Protein AF-A0A2N0X5R2-F1 (afdb_monomer_lite)

Radius of gyration: 17.81 Å; chains: 1; bounding box: 40×17×62 Å

Secondary structure (DSSP, 8-state):
-HHHHHHHHHHHHHHHHHHHHHH-SHHHHHHHHHHHHHHHHHHHGGGS-HHHHHHHHHHHHHHHHHHHHHHH-TT---HHHHHHHHHHHHHHHHHHHHHHHHHHHHHHHTT--

pLDDT: mean 75.24, std 5.99, range [56.38, 87.0]

Structure (mmCIF, N/CA/C/O backbone):
data_AF-A0A2N0X5R2-F1
#
_entry.id   AF-A0A2N0X5R2-F1
#
loop_
_atom_site.group_PDB
_atom_site.id
_atom_site.type_symbol
_atom_site.label_atom_id
_atom_site.label_alt_id
_atom_site.label_comp_id
_atom_site.label_asym_id
_atom_site.label_entity_id
_atom_site.label_seq_id
_atom_site.pdbx_PDB_ins_code
_atom_site.Cartn_x
_atom_site.Cartn_y
_atom_site.Cartn_z
_atom_site.occupancy
_atom_site.B_iso_or_equiv
_atom_site.auth_seq_id
_atom_site.auth_comp_id
_atom_site.auth_asym_id
_atom_site.auth_atom_id
_atom_site.pdbx_PDB_model_num
ATOM 1 N N . MET A 1 1 ? -14.389 11.890 6.027 1.00 56.38 1 MET A N 1
ATOM 2 C CA . MET A 1 1 ? -14.209 10.815 5.022 1.00 56.38 1 MET A CA 1
ATOM 3 C C . MET A 1 1 ? -13.764 11.331 3.655 1.00 56.38 1 MET A C 1
ATOM 5 O O . MET A 1 1 ? -12.884 10.709 3.082 1.00 56.38 1 MET A O 1
ATOM 9 N N . ALA A 1 2 ? -14.272 12.472 3.166 1.00 60.72 2 ALA A N 1
ATOM 10 C CA . ALA A 1 2 ? -13.873 13.034 1.865 1.00 60.72 2 ALA A CA 1
ATOM 11 C C . ALA A 1 2 ? -12.350 13.217 1.697 1.00 60.72 2 ALA A C 1
ATOM 13 O O . ALA A 1 2 ? -11.800 12.785 0.697 1.00 60.72 2 ALA A O 1
ATOM 14 N N . VAL A 1 3 ? -11.658 13.741 2.718 1.00 61.78 3 VAL A N 1
ATOM 15 C CA . VAL A 1 3 ? -10.208 14.028 2.675 1.00 61.78 3 VAL A CA 1
ATOM 16 C C . VAL A 1 3 ? -9.349 12.797 2.359 1.00 61.78 3 VAL A C 1
ATOM 18 O O . VAL A 1 3 ? -8.378 12.910 1.620 1.00 61.78 3 VAL A O 1
ATOM 21 N N . GLY A 1 4 ? -9.710 11.618 2.882 1.00 63.25 4 GLY A N 1
ATOM 22 C CA . GLY A 1 4 ? -8.963 10.381 2.633 1.00 63.25 4 GLY A CA 1
ATOM 23 C C . GLY A 1 4 ? -9.072 9.925 1.180 1.00 63.25 4 GLY A C 1
ATOM 24 O O . GLY A 1 4 ? -8.067 9.555 0.586 1.00 63.25 4 GLY A O 1
ATOM 25 N N . LEU A 1 5 ? -10.274 10.041 0.609 1.00 67.31 5 LEU A N 1
ATOM 26 C CA . LEU A 1 5 ? -10.545 9.785 -0.805 1.00 67.31 5 LEU A CA 1
ATOM 27 C C . LEU A 1 5 ? -9.786 10.774 -1.695 1.00 67.31 5 LEU A C 1
ATOM 29 O O . LEU A 1 5 ? -9.106 10.352 -2.626 1.00 67.31 5 LEU A O 1
ATOM 33 N N . THR A 1 6 ? -9.824 12.071 -1.371 1.00 71.81 6 THR A N 1
ATOM 34 C CA . THR A 1 6 ? -9.102 13.102 -2.130 1.00 71.81 6 THR A CA 1
ATOM 35 C C . THR A 1 6 ? -7.593 12.850 -2.129 1.00 71.81 6 THR A C 1
ATOM 37 O O . THR A 1 6 ? -6.971 12.898 -3.186 1.00 71.81 6 THR A O 1
ATOM 40 N N . LEU A 1 7 ? -7.007 12.510 -0.976 1.00 68.38 7 LEU A N 1
ATOM 41 C CA . LEU A 1 7 ? -5.582 12.175 -0.857 1.00 68.38 7 LEU A CA 1
ATOM 42 C C . LEU A 1 7 ? -5.206 10.942 -1.684 1.00 68.38 7 LEU A C 1
ATOM 44 O O . LEU A 1 7 ? -4.226 10.986 -2.425 1.00 68.38 7 LEU A O 1
ATOM 48 N N . THR A 1 8 ? -5.996 9.866 -1.620 1.00 69.94 8 THR A N 1
ATOM 49 C CA . THR A 1 8 ? -5.741 8.670 -2.440 1.00 69.94 8 THR A CA 1
ATOM 50 C C . THR A 1 8 ? -5.882 8.939 -3.934 1.00 69.94 8 THR A C 1
ATOM 52 O O . THR A 1 8 ? -5.104 8.400 -4.717 1.00 69.94 8 THR A O 1
ATOM 55 N N . THR A 1 9 ? -6.809 9.813 -4.336 1.00 71.50 9 THR A N 1
ATOM 56 C CA . THR A 1 9 ? -6.983 10.223 -5.736 1.00 71.50 9 THR A CA 1
ATOM 57 C C . THR A 1 9 ? -5.803 11.056 -6.231 1.00 71.50 9 THR A C 1
ATOM 59 O O . THR A 1 9 ? -5.340 10.844 -7.348 1.00 71.50 9 THR A O 1
ATOM 62 N N . VAL A 1 10 ? -5.268 11.962 -5.406 1.00 75.31 10 VAL A N 1
ATOM 63 C CA . VAL A 1 10 ? -4.061 12.734 -5.747 1.00 75.31 10 VAL A CA 1
ATOM 64 C C . VAL A 1 10 ? -2.859 11.802 -5.916 1.00 75.31 10 VAL A C 1
ATOM 66 O O . VAL A 1 10 ? -2.159 11.894 -6.920 1.00 75.31 10 VAL A O 1
ATOM 69 N N . VAL A 1 11 ? -2.658 10.854 -4.994 1.00 70.50 11 VAL A N 1
ATOM 70 C CA . VAL A 1 11 ? -1.575 9.856 -5.094 1.00 70.50 11 VAL A CA 1
ATOM 71 C C . VAL A 1 11 ? -1.729 8.986 -6.346 1.00 70.50 11 VAL A C 1
ATOM 73 O O . VAL A 1 11 ? -0.745 8.752 -7.047 1.00 70.50 11 VAL A O 1
ATOM 76 N N . PHE A 1 12 ? -2.954 8.557 -6.665 1.00 76.88 12 PHE A N 1
ATOM 77 C CA . PHE A 1 12 ? -3.271 7.826 -7.895 1.00 76.88 12 PHE A CA 1
ATOM 78 C C . PHE A 1 12 ? -2.917 8.630 -9.153 1.00 76.88 12 PHE A C 1
ATOM 80 O O . PHE A 1 12 ? -2.201 8.126 -10.019 1.00 76.88 12 PHE A O 1
ATOM 87 N N . LEU A 1 13 ? -3.380 9.881 -9.244 1.00 75.25 13 LEU A N 1
ATOM 88 C CA . LEU A 1 13 ? -3.143 10.752 -10.397 1.00 75.25 13 LEU A CA 1
ATOM 89 C C . LEU A 1 13 ? -1.652 11.048 -10.579 1.00 75.25 13 LEU A C 1
ATOM 91 O O . LEU A 1 13 ? -1.139 10.926 -11.688 1.00 75.25 13 LEU A O 1
ATOM 95 N N . SER A 1 14 ? -0.936 11.376 -9.499 1.00 74.31 14 SER A N 1
ATOM 96 C CA . SER A 1 14 ? 0.506 11.636 -9.552 1.00 74.31 14 SER A CA 1
ATOM 97 C C . SER A 1 14 ? 1.313 10.388 -9.927 1.00 74.31 14 SER A C 1
ATOM 99 O O . SER A 1 14 ? 2.226 10.482 -10.748 1.00 74.31 14 SER A O 1
ATOM 101 N N . GLY A 1 15 ? 0.972 9.221 -9.369 1.00 69.50 15 GLY A N 1
ATOM 102 C CA . GLY A 1 15 ? 1.632 7.952 -9.692 1.00 69.50 15 GLY A CA 1
ATOM 103 C C . GLY A 1 15 ? 1.380 7.512 -11.135 1.00 69.50 15 GLY A C 1
ATOM 104 O O . GLY A 1 15 ? 2.318 7.146 -11.841 1.00 69.50 15 GLY A O 1
ATOM 105 N N . SER A 1 16 ? 0.135 7.635 -11.599 1.00 69.38 16 SER A N 1
ATOM 106 C CA . SER A 1 16 ? -0.254 7.335 -12.980 1.00 69.38 16 SER A CA 1
ATOM 107 C C . SER A 1 16 ? 0.431 8.265 -13.978 1.00 69.38 16 SER A C 1
ATOM 109 O O . SER A 1 16 ? 0.944 7.808 -14.996 1.00 69.38 16 SER A O 1
ATOM 111 N N . TYR A 1 17 ? 0.498 9.562 -13.665 1.00 72.31 17 TYR A N 1
ATOM 112 C CA . TYR A 1 17 ? 1.169 10.549 -14.506 1.00 72.31 17 TYR A CA 1
ATOM 113 C C . TYR A 1 17 ? 2.660 10.239 -14.670 1.00 72.31 17 TYR A C 1
ATOM 115 O O . TYR A 1 17 ? 3.146 10.211 -15.801 1.00 72.31 17 TYR A O 1
ATOM 123 N N . ARG A 1 18 ? 3.381 9.944 -13.575 1.00 68.00 18 ARG A N 1
ATOM 124 C CA . ARG A 1 18 ? 4.805 9.560 -13.650 1.00 68.00 18 ARG A CA 1
ATOM 125 C C . ARG A 1 18 ? 5.014 8.250 -14.403 1.00 68.00 18 ARG A C 1
ATOM 127 O O . ARG A 1 18 ? 5.902 8.184 -15.244 1.00 68.00 18 ARG A O 1
ATOM 134 N N . ALA A 1 19 ? 4.179 7.239 -14.159 1.00 69.56 19 ALA A N 1
ATOM 135 C CA . ALA A 1 19 ? 4.278 5.960 -14.860 1.00 69.56 19 ALA A CA 1
ATOM 136 C C . ALA A 1 19 ? 4.113 6.125 -16.381 1.00 69.56 19 ALA A C 1
ATOM 138 O O . ALA A 1 19 ? 4.881 5.557 -17.155 1.00 69.56 19 ALA A O 1
ATOM 139 N N . LEU A 1 20 ? 3.137 6.934 -16.808 1.00 70.75 20 LEU A N 1
ATOM 140 C CA . LEU A 1 20 ? 2.858 7.181 -18.224 1.00 70.75 20 LEU A CA 1
ATOM 141 C C . LEU A 1 20 ? 3.917 8.063 -18.903 1.00 70.75 20 LEU A C 1
ATOM 143 O O . LEU A 1 20 ? 4.211 7.840 -20.074 1.00 70.75 20 LEU A O 1
ATOM 147 N N . THR A 1 21 ? 4.496 9.037 -18.192 1.00 72.12 21 THR A N 1
ATOM 148 C CA . THR A 1 21 ? 5.486 9.973 -18.762 1.00 72.12 21 THR A CA 1
ATOM 149 C C . THR A 1 21 ? 6.909 9.421 -18.794 1.00 72.12 21 THR A C 1
ATOM 151 O O . THR A 1 21 ? 7.640 9.727 -19.731 1.00 72.12 21 THR A O 1
ATOM 154 N N . GLU A 1 22 ? 7.316 8.606 -17.816 1.00 70.25 22 GLU A N 1
ATOM 155 C CA . GLU A 1 22 ? 8.704 8.122 -17.720 1.00 70.25 22 GLU A CA 1
ATOM 156 C C . GLU A 1 22 ? 8.961 6.813 -18.483 1.00 70.25 22 GLU A C 1
ATOM 158 O O . GLU A 1 22 ? 10.104 6.552 -18.851 1.00 70.25 22 GLU A O 1
ATOM 163 N N . GLN A 1 23 ? 7.941 5.978 -18.719 1.00 63.59 23 GLN A N 1
ATOM 164 C CA . GLN A 1 23 ? 8.171 4.598 -19.172 1.00 63.59 23 GLN A CA 1
ATOM 165 C C . GLN A 1 23 ? 7.346 4.097 -20.354 1.00 63.59 23 GLN A C 1
ATOM 167 O O . GLN A 1 23 ? 7.609 2.975 -20.771 1.00 63.59 23 GLN A O 1
ATOM 172 N N . GLY A 1 24 ? 6.388 4.875 -20.878 1.00 65.50 24 GLY A N 1
ATOM 173 C CA . GLY A 1 24 ? 5.555 4.559 -22.053 1.00 65.50 24 GLY A CA 1
ATOM 174 C C . GLY A 1 24 ? 5.581 3.095 -22.536 1.00 65.50 24 GLY A C 1
ATOM 175 O O . GLY A 1 24 ? 6.480 2.694 -23.265 1.00 65.50 24 GLY A O 1
ATOM 176 N N . GLY A 1 25 ? 4.594 2.281 -22.152 1.00 70.31 25 GLY A N 1
ATOM 177 C CA . GLY A 1 25 ? 4.567 0.856 -22.500 1.00 70.31 25 GLY A CA 1
ATOM 178 C C . GLY A 1 25 ? 3.673 0.021 -21.574 1.00 70.31 25 GLY A C 1
ATOM 179 O O . GLY A 1 25 ? 2.995 0.573 -20.705 1.00 70.31 25 GLY A O 1
ATOM 180 N N . PRO A 1 26 ? 3.660 -1.317 -21.715 1.00 70.44 26 PRO A N 1
ATOM 181 C CA . PRO A 1 26 ? 2.779 -2.200 -20.940 1.00 70.44 26 PRO A CA 1
ATOM 182 C C . PRO A 1 26 ? 3.061 -2.179 -19.425 1.00 70.44 26 PRO A C 1
ATOM 184 O O . PRO A 1 26 ? 2.137 -2.334 -18.628 1.00 70.44 26 PRO A O 1
ATOM 187 N N . ALA A 1 27 ? 4.307 -1.914 -19.011 1.00 67.25 27 ALA A N 1
ATOM 188 C CA . ALA A 1 27 ? 4.680 -1.771 -17.600 1.00 67.25 27 ALA A CA 1
ATOM 189 C C . ALA A 1 27 ? 4.052 -0.526 -16.943 1.00 67.25 27 ALA A C 1
ATOM 191 O O . ALA A 1 27 ? 3.600 -0.590 -15.800 1.00 67.25 27 ALA A O 1
ATOM 192 N N . ALA A 1 28 ? 3.939 0.582 -17.685 1.00 68.56 28 ALA A N 1
ATOM 193 C CA . ALA A 1 28 ? 3.265 1.791 -17.218 1.00 68.56 28 ALA A CA 1
ATOM 194 C C . ALA A 1 28 ? 1.765 1.548 -16.997 1.00 68.56 28 ALA A C 1
ATOM 196 O O . ALA A 1 28 ? 1.215 1.966 -15.981 1.00 68.56 28 ALA A O 1
ATOM 197 N N . VAL A 1 29 ? 1.114 0.810 -17.905 1.00 71.81 29 VAL A N 1
ATOM 198 C CA . VAL A 1 29 ? -0.307 0.436 -17.781 1.00 71.81 29 VAL A CA 1
ATOM 199 C C . VAL A 1 29 ? -0.538 -0.450 -16.555 1.00 71.81 29 VAL A C 1
ATOM 201 O O . VAL A 1 29 ? -1.488 -0.218 -15.807 1.00 71.81 29 VAL A O 1
ATOM 204 N N . ALA A 1 30 ? 0.351 -1.415 -16.300 1.00 71.94 30 ALA A N 1
ATOM 205 C CA . ALA A 1 30 ? 0.293 -2.248 -15.099 1.00 71.94 30 ALA A CA 1
ATOM 206 C C . ALA A 1 30 ? 0.452 -1.417 -13.813 1.00 71.94 30 ALA A C 1
ATOM 208 O O . ALA A 1 30 ? -0.268 -1.647 -12.840 1.00 71.94 30 ALA A O 1
ATOM 209 N N . LEU A 1 31 ? 1.336 -0.414 -13.815 1.00 71.44 31 LEU A N 1
ATOM 210 C CA . LEU A 1 31 ? 1.516 0.488 -12.677 1.00 71.44 31 LEU A CA 1
ATOM 211 C C . LEU A 1 31 ? 0.281 1.369 -12.440 1.00 71.44 31 LEU A C 1
ATOM 213 O O . LEU A 1 31 ? -0.162 1.501 -11.301 1.00 71.44 31 LEU A O 1
ATOM 217 N N . VAL A 1 32 ? -0.307 1.925 -13.504 1.00 76.19 32 VAL A N 1
ATOM 218 C CA . VAL A 1 32 ? -1.559 2.700 -13.442 1.00 76.19 32 VAL A CA 1
ATOM 219 C C . VAL A 1 32 ? -2.686 1.833 -12.875 1.00 76.19 32 VAL A C 1
ATOM 221 O O . VAL A 1 32 ? -3.353 2.240 -11.922 1.00 76.19 32 VAL A O 1
ATOM 224 N N . ALA A 1 33 ? -2.846 0.607 -13.378 1.00 76.06 33 ALA A N 1
ATOM 225 C CA . ALA A 1 33 ? -3.834 -0.342 -12.869 1.00 76.06 33 ALA A CA 1
ATOM 226 C C . ALA A 1 33 ? -3.600 -0.681 -11.386 1.00 76.06 33 ALA A C 1
ATOM 228 O O . ALA A 1 33 ? -4.547 -0.681 -10.600 1.00 76.06 33 ALA A O 1
ATOM 229 N N . ALA A 1 34 ? -2.345 -0.882 -10.971 1.00 73.31 34 ALA A N 1
ATOM 230 C CA . ALA A 1 34 ? -1.998 -1.111 -9.570 1.00 73.31 34 ALA A CA 1
ATOM 231 C C . ALA A 1 34 ? -2.298 0.115 -8.690 1.00 73.31 34 ALA A C 1
ATOM 233 O O . ALA A 1 34 ? -2.817 -0.027 -7.584 1.00 73.31 34 ALA A O 1
ATOM 234 N N . THR A 1 35 ? -2.034 1.331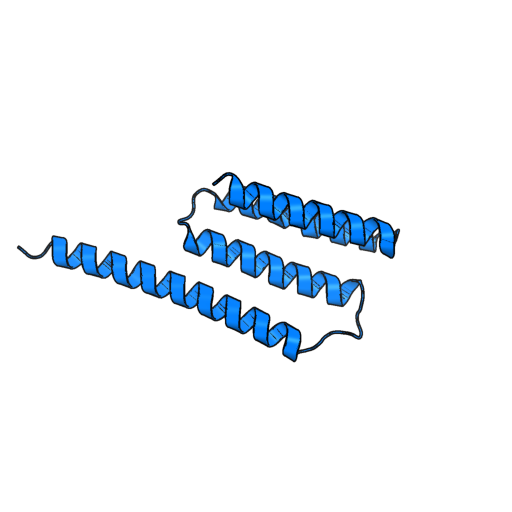 -9.179 1.00 73.31 35 THR A N 1
ATOM 235 C CA . THR A 1 35 ? -2.347 2.567 -8.444 1.00 73.31 35 THR A CA 1
ATOM 236 C C . THR A 1 35 ? -3.854 2.801 -8.302 1.00 73.31 35 THR A C 1
ATOM 238 O O . THR A 1 35 ? -4.277 3.372 -7.299 1.00 73.31 35 THR A O 1
ATOM 241 N N . ALA A 1 36 ? -4.681 2.325 -9.242 1.00 74.25 36 ALA A N 1
ATOM 242 C CA . ALA A 1 36 ? -6.144 2.426 -9.175 1.00 74.25 36 ALA A CA 1
ATOM 243 C C . ALA A 1 36 ? -6.761 1.565 -8.054 1.00 74.25 36 ALA A C 1
ATOM 245 O O . ALA A 1 36 ? -7.877 1.832 -7.602 1.00 74.25 36 ALA A O 1
ATOM 246 N N . LEU A 1 37 ? -6.02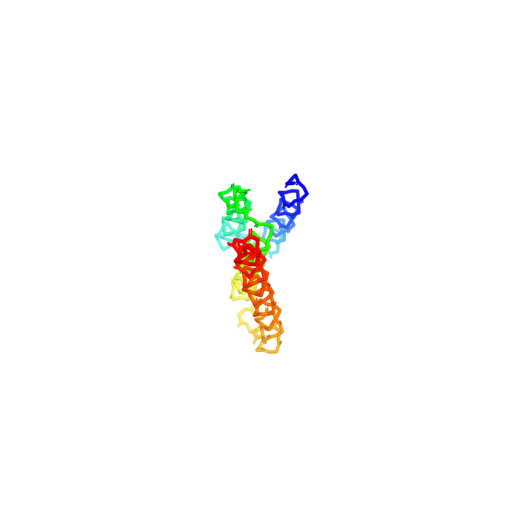3 0.571 -7.548 1.00 75.81 37 LEU A N 1
ATOM 247 C CA . LEU A 1 37 ? -6.461 -0.250 -6.418 1.00 75.81 37 LEU A CA 1
ATOM 248 C C . LEU A 1 37 ? -6.508 0.541 -5.101 1.00 75.81 37 LEU A C 1
ATOM 250 O O . LEU A 1 37 ? -7.286 0.191 -4.220 1.00 75.81 37 LEU A O 1
ATOM 254 N N . LEU A 1 38 ? -5.735 1.626 -4.966 1.00 74.12 38 LEU A N 1
ATOM 255 C CA . LEU A 1 38 ? -5.725 2.481 -3.769 1.00 74.12 38 LEU A CA 1
ATOM 256 C C . LEU A 1 38 ? -7.064 3.197 -3.519 1.00 74.12 38 LEU A C 1
ATOM 258 O O . LEU A 1 38 ? -7.609 3.037 -2.427 1.00 74.12 38 LEU A O 1
ATOM 262 N N . PRO A 1 39 ? -7.632 3.965 -4.471 1.00 72.69 39 PRO A N 1
ATOM 263 C CA . PRO A 1 39 ? -8.941 4.586 -4.282 1.00 72.69 39 PRO A CA 1
ATOM 264 C C . PRO A 1 39 ? -10.072 3.553 -4.172 1.00 72.69 39 PRO A C 1
ATOM 266 O O . PRO A 1 39 ? -11.023 3.782 -3.426 1.00 72.69 39 PRO A O 1
ATOM 269 N N . LEU A 1 40 ? -9.958 2.393 -4.835 1.00 76.38 40 LEU A N 1
ATOM 270 C CA . LEU A 1 40 ? -10.914 1.294 -4.671 1.00 76.38 40 LEU A CA 1
ATOM 271 C C . LEU A 1 40 ? -10.872 0.717 -3.247 1.00 76.38 40 LEU A C 1
ATOM 273 O O . LEU A 1 40 ? -11.913 0.579 -2.607 1.00 76.38 40 LEU A O 1
ATOM 277 N N . ALA A 1 41 ? -9.677 0.442 -2.718 1.00 73.25 41 ALA A N 1
ATOM 278 C CA . ALA A 1 41 ? -9.491 -0.002 -1.340 1.00 73.25 41 ALA A CA 1
ATOM 279 C C . ALA A 1 41 ? -9.986 1.057 -0.345 1.00 73.25 41 ALA A C 1
ATOM 281 O O . ALA A 1 41 ? -10.704 0.726 0.593 1.00 73.25 41 ALA A O 1
ATOM 282 N N . ALA A 1 42 ? -9.689 2.338 -0.580 1.00 74.56 42 ALA A N 1
ATOM 283 C CA . ALA A 1 42 ? -10.199 3.444 0.229 1.00 74.56 42 ALA A CA 1
ATOM 284 C C . ALA A 1 42 ? -11.736 3.479 0.252 1.00 74.56 42 ALA A C 1
ATOM 286 O O . ALA A 1 42 ? -12.351 3.661 1.303 1.00 74.56 42 ALA A O 1
ATOM 287 N N . TRP A 1 43 ? -12.374 3.267 -0.899 1.00 76.31 43 TRP A N 1
ATOM 288 C CA . TRP A 1 43 ? -13.827 3.226 -0.998 1.00 76.31 43 TRP A CA 1
ATOM 289 C C . TRP A 1 43 ? -14.430 2.010 -0.282 1.00 76.31 43 TRP A C 1
ATOM 291 O O . TRP A 1 43 ? -15.390 2.172 0.471 1.00 76.31 43 TRP A O 1
ATOM 301 N N . LEU A 1 44 ? -13.849 0.816 -0.446 1.00 79.69 44 LEU A N 1
ATOM 302 C CA . LEU A 1 44 ? -14.305 -0.412 0.225 1.00 79.69 44 LEU A CA 1
ATOM 303 C C . LEU A 1 44 ? -14.138 -0.338 1.748 1.00 79.69 44 LEU A C 1
ATOM 305 O O . LEU A 1 44 ? -14.989 -0.807 2.500 1.00 79.69 44 LEU A O 1
ATOM 309 N N . LEU A 1 45 ? -13.061 0.295 2.208 1.00 76.50 45 LEU A N 1
ATOM 310 C CA . LEU A 1 45 ? -12.702 0.382 3.622 1.00 76.50 45 LEU A CA 1
ATOM 311 C C . LEU A 1 45 ? -13.281 1.620 4.311 1.00 76.50 45 LEU A C 1
ATOM 313 O O . LEU A 1 45 ? -13.046 1.819 5.502 1.00 76.50 45 LEU A O 1
ATOM 317 N N . ARG A 1 46 ? -14.076 2.437 3.606 1.00 73.31 46 ARG A N 1
ATOM 318 C CA . ARG A 1 46 ? -14.682 3.660 4.156 1.00 73.31 46 ARG A CA 1
ATOM 319 C C . ARG A 1 46 ? -15.567 3.409 5.378 1.00 73.31 46 ARG A C 1
ATOM 321 O O . ARG A 1 46 ? -15.801 4.336 6.133 1.00 73.31 46 ARG A O 1
ATOM 328 N N . GLY A 1 47 ? -16.091 2.194 5.548 1.00 70.56 47 GLY A N 1
ATOM 329 C CA . GLY A 1 47 ? -16.916 1.816 6.699 1.00 70.56 47 GLY A CA 1
ATOM 330 C C . GLY A 1 47 ? -16.119 1.431 7.948 1.00 70.56 47 GLY A C 1
ATOM 331 O O . GLY A 1 47 ? -16.716 1.236 9.001 1.00 70.56 47 GLY A O 1
ATOM 332 N N . LEU A 1 48 ? -14.791 1.302 7.848 1.00 73.19 48 LEU A N 1
ATOM 333 C CA . LEU A 1 48 ? -13.946 0.978 8.993 1.00 73.19 48 LEU A CA 1
ATOM 334 C C . LEU A 1 48 ? -13.733 2.198 9.892 1.00 73.19 48 LEU A C 1
ATOM 336 O O . LEU A 1 48 ? -13.785 3.348 9.450 1.00 73.19 48 LEU A O 1
ATOM 340 N N . SER A 1 49 ? -13.428 1.935 11.164 1.00 71.94 49 SER A N 1
ATOM 341 C CA . SER A 1 49 ? -12.942 2.965 12.075 1.00 71.94 49 SER A CA 1
ATOM 342 C C . SER A 1 49 ? -11.674 3.640 11.528 1.00 71.94 49 SER A C 1
ATOM 344 O O . SER A 1 49 ? -10.961 3.116 10.664 1.00 71.94 49 SER A O 1
ATOM 346 N N . ARG A 1 50 ? -11.412 4.857 12.014 1.00 74.62 50 ARG A N 1
ATOM 347 C CA . ARG A 1 50 ? -10.437 5.800 11.441 1.00 74.62 50 ARG A CA 1
ATOM 348 C C . ARG A 1 50 ? -9.025 5.207 11.321 1.00 74.62 50 ARG A C 1
ATOM 350 O O . ARG A 1 50 ? -8.345 5.448 10.330 1.00 74.62 50 ARG A O 1
ATOM 357 N N . TRP A 1 51 ? -8.613 4.404 12.296 1.00 74.94 51 TRP A N 1
ATOM 358 C CA . TRP A 1 51 ? -7.271 3.829 12.387 1.00 74.94 51 TRP A CA 1
ATOM 359 C C . TRP A 1 51 ? -7.019 2.597 11.513 1.00 74.94 51 TRP A C 1
ATOM 361 O O . TRP A 1 51 ? -6.030 2.613 10.775 1.00 74.94 51 TRP A O 1
ATOM 371 N N . PRO A 1 52 ? -7.898 1.574 11.475 1.00 74.12 52 PRO A N 1
ATOM 372 C CA . PRO A 1 52 ? -7.767 0.493 10.499 1.00 74.12 52 PRO A CA 1
ATOM 373 C C . PRO A 1 52 ? -7.782 1.010 9.058 1.00 74.12 52 PRO A C 1
ATOM 375 O O . PRO A 1 52 ? -7.050 0.501 8.211 1.00 74.12 52 PRO A O 1
ATOM 378 N N . TYR A 1 53 ? -8.572 2.056 8.795 1.00 74.06 53 TYR A N 1
ATOM 379 C CA . TYR A 1 53 ? -8.585 2.739 7.506 1.00 74.06 53 TYR A CA 1
ATOM 380 C C . TYR A 1 53 ? -7.212 3.343 7.162 1.00 74.06 53 TYR A C 1
ATOM 382 O O . TYR A 1 53 ? -6.677 3.079 6.085 1.00 74.06 53 TYR A O 1
ATOM 390 N N . ILE A 1 54 ? -6.597 4.093 8.085 1.00 76.75 54 ILE A N 1
ATOM 391 C CA . ILE A 1 54 ? -5.251 4.665 7.893 1.00 76.75 54 IL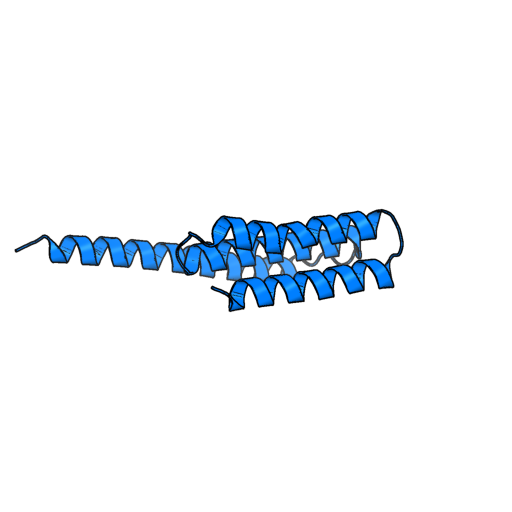E A CA 1
ATOM 392 C C . ILE A 1 54 ? -4.197 3.561 7.715 1.00 76.75 54 ILE A C 1
ATOM 394 O O . ILE A 1 54 ? -3.352 3.675 6.827 1.00 76.75 54 ILE A O 1
ATOM 398 N N . CYS A 1 55 ? -4.263 2.480 8.497 1.00 80.00 55 CYS A N 1
ATOM 399 C CA . CYS A 1 55 ? -3.346 1.343 8.370 1.00 80.00 55 CYS A CA 1
ATOM 400 C C . CYS A 1 55 ? -3.413 0.706 6.984 1.00 80.00 55 CYS A C 1
ATOM 402 O O . CYS A 1 55 ? -2.379 0.478 6.360 1.00 80.00 55 CYS A O 1
ATOM 404 N N . ALA A 1 56 ? -4.621 0.440 6.488 1.00 77.62 56 ALA A N 1
ATOM 405 C CA . ALA A 1 56 ? -4.808 -0.185 5.188 1.00 77.62 56 ALA A CA 1
ATOM 406 C C . ALA A 1 56 ? -4.352 0.725 4.037 1.00 77.62 56 ALA A C 1
ATOM 408 O O . ALA A 1 56 ? -3.692 0.256 3.109 1.00 77.62 56 ALA A O 1
ATOM 409 N N . LEU A 1 57 ? -4.631 2.031 4.121 1.00 77.44 57 LEU A N 1
ATOM 410 C CA . LEU A 1 57 ? -4.120 3.005 3.154 1.00 77.44 57 LEU A CA 1
ATOM 411 C C . LEU A 1 57 ? -2.592 3.057 3.146 1.00 77.44 57 LEU A C 1
ATOM 413 O O . LEU A 1 57 ? -1.977 3.062 2.078 1.00 77.44 57 LEU A O 1
ATOM 417 N N . TYR A 1 58 ? -1.977 3.080 4.328 1.00 81.50 58 TYR A N 1
ATOM 418 C CA . TYR A 1 58 ? -0.527 3.132 4.445 1.00 81.50 58 TYR A CA 1
ATOM 419 C C . TYR A 1 58 ? 0.128 1.838 3.947 1.00 81.50 58 TYR A C 1
ATOM 421 O O . TYR A 1 58 ? 1.088 1.897 3.184 1.00 81.50 58 TYR A O 1
ATOM 429 N N . ALA A 1 59 ? -0.430 0.670 4.280 1.00 80.56 59 ALA A N 1
ATOM 430 C CA . ALA A 1 59 ? 0.018 -0.615 3.743 1.00 80.56 59 ALA A CA 1
ATOM 431 C C . ALA A 1 59 ? -0.066 -0.652 2.207 1.00 80.56 59 ALA A C 1
ATOM 433 O O . ALA A 1 59 ? 0.893 -1.059 1.548 1.00 80.56 59 ALA A O 1
ATOM 434 N N . GLY A 1 60 ? -1.168 -0.152 1.635 1.00 79.81 60 GLY A N 1
ATOM 435 C CA . GLY A 1 60 ? -1.329 -0.004 0.188 1.00 79.81 60 GLY A CA 1
ATOM 436 C C . GLY A 1 60 ? -0.261 0.899 -0.430 1.00 79.81 60 GLY A C 1
ATOM 437 O O . GLY A 1 60 ? 0.324 0.548 -1.451 1.00 79.81 60 GLY A O 1
ATOM 438 N N . TYR A 1 61 ? 0.061 2.022 0.215 1.00 78.69 61 TYR A N 1
ATOM 439 C CA . TYR A 1 61 ? 1.149 2.899 -0.219 1.00 78.69 61 TYR A CA 1
ATOM 440 C C . TYR A 1 61 ? 2.520 2.204 -0.175 1.00 78.69 61 TYR A C 1
ATOM 442 O O . TYR A 1 61 ? 3.292 2.331 -1.125 1.00 78.69 61 TYR A O 1
ATOM 450 N N . VAL A 1 62 ? 2.833 1.452 0.887 1.00 81.88 62 VAL A N 1
ATOM 451 C CA . VAL A 1 62 ? 4.107 0.716 0.994 1.00 81.88 62 VAL A CA 1
ATOM 452 C C . VAL A 1 62 ? 4.223 -0.338 -0.106 1.00 81.88 62 VAL A C 1
ATOM 454 O O . VAL A 1 62 ? 5.266 -0.415 -0.757 1.00 81.88 62 VAL A O 1
ATOM 457 N N . ALA A 1 63 ? 3.149 -1.089 -0.362 1.00 81.50 63 ALA A N 1
ATOM 458 C CA . ALA A 1 63 ? 3.095 -2.066 -1.446 1.00 81.50 63 ALA A CA 1
ATOM 459 C C . ALA A 1 63 ? 3.291 -1.402 -2.816 1.00 81.50 63 ALA A C 1
ATOM 461 O O . ALA A 1 63 ? 4.086 -1.878 -3.624 1.00 81.50 63 ALA A O 1
ATOM 462 N N . LEU A 1 64 ? 2.631 -0.265 -3.051 1.00 76.50 64 LEU A N 1
ATOM 463 C CA . LEU A 1 64 ? 2.741 0.477 -4.302 1.00 76.50 64 LEU A CA 1
ATOM 464 C C . LEU A 1 64 ? 4.142 1.058 -4.511 1.00 76.50 64 LEU A C 1
ATOM 466 O O . LEU A 1 64 ? 4.687 0.978 -5.606 1.00 76.50 64 LEU A O 1
ATOM 470 N N . ALA A 1 65 ? 4.742 1.614 -3.459 1.00 75.88 65 ALA A N 1
ATOM 471 C CA . ALA A 1 65 ? 6.107 2.115 -3.505 1.00 75.88 65 ALA A CA 1
ATOM 472 C C . ALA A 1 65 ? 7.105 0.977 -3.758 1.00 75.88 65 ALA A C 1
ATOM 474 O O . ALA A 1 65 ? 8.060 1.169 -4.504 1.00 75.88 65 ALA A O 1
ATOM 475 N N . GLY A 1 66 ? 6.871 -0.204 -3.179 1.00 79.56 66 GLY A N 1
ATOM 476 C CA . GLY A 1 66 ? 7.653 -1.400 -3.473 1.00 79.56 66 GLY A CA 1
ATOM 477 C C . GLY A 1 66 ? 7.517 -1.823 -4.938 1.00 79.56 66 GLY A C 1
ATOM 478 O O . GLY A 1 66 ? 8.513 -1.957 -5.645 1.00 79.56 66 GLY A O 1
ATOM 479 N N . LEU A 1 67 ? 6.286 -1.953 -5.432 1.00 77.00 67 LEU A N 1
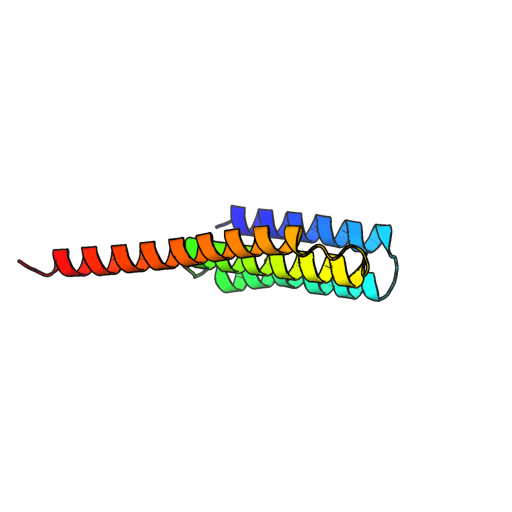ATOM 480 C CA . LEU A 1 67 ? 6.029 -2.312 -6.826 1.00 77.00 67 LEU A CA 1
ATOM 481 C C . LEU A 1 67 ? 6.654 -1.298 -7.796 1.00 77.00 67 LEU A C 1
ATOM 483 O O . LEU A 1 67 ? 7.300 -1.688 -8.762 1.00 77.00 67 LEU A O 1
ATOM 487 N N . HIS A 1 68 ? 6.532 -0.004 -7.504 1.00 75.94 68 HIS A N 1
ATOM 488 C CA . HIS A 1 68 ? 7.148 1.073 -8.275 1.00 75.94 68 HIS A CA 1
ATOM 489 C C . HIS A 1 68 ? 8.675 0.940 -8.325 1.00 75.94 68 HIS A C 1
ATOM 491 O O . HIS A 1 68 ? 9.251 1.046 -9.403 1.00 75.94 68 HIS A O 1
ATOM 497 N N . THR A 1 69 ? 9.349 0.674 -7.201 1.00 74.94 69 THR A N 1
ATOM 498 C CA . THR A 1 69 ? 10.807 0.463 -7.201 1.00 74.94 69 THR A CA 1
ATOM 499 C C . T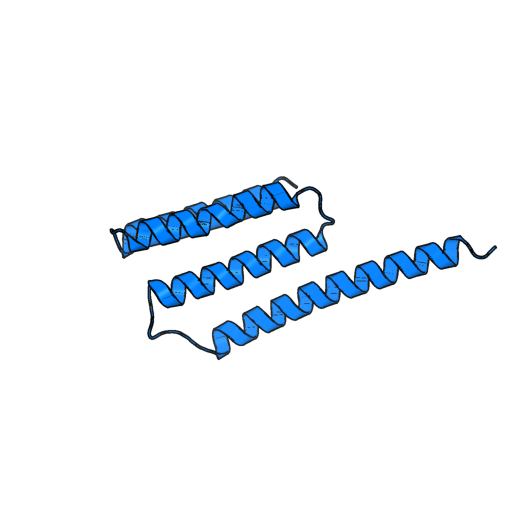HR A 1 69 ? 11.194 -0.798 -7.973 1.00 74.94 69 THR A C 1
ATOM 501 O O . THR A 1 69 ? 12.109 -0.740 -8.782 1.00 74.94 69 THR A O 1
ATOM 504 N N . LEU A 1 70 ? 10.484 -1.916 -7.798 1.00 75.56 70 LEU A N 1
ATOM 505 C CA . LEU A 1 70 ? 10.793 -3.168 -8.505 1.00 75.56 70 LEU A CA 1
ATOM 506 C C . LEU A 1 70 ? 10.595 -3.056 -10.020 1.00 75.56 70 LEU A C 1
ATOM 508 O O . LEU A 1 70 ? 11.403 -3.584 -10.779 1.00 75.56 70 LEU A O 1
ATOM 512 N N . VAL A 1 71 ? 9.534 -2.374 -10.457 1.00 73.69 71 VAL A N 1
ATOM 513 C CA . VAL A 1 71 ? 9.186 -2.244 -11.880 1.00 73.69 71 VAL A CA 1
ATOM 514 C C . VAL A 1 71 ? 10.010 -1.153 -12.558 1.00 73.69 71 VAL A C 1
ATOM 516 O O . VAL A 1 71 ? 10.506 -1.359 -13.662 1.00 73.69 71 VAL A O 1
ATOM 519 N N . LEU A 1 72 ? 10.169 0.008 -11.917 1.00 69.94 72 LEU A N 1
ATOM 520 C CA . LEU A 1 72 ? 10.795 1.159 -12.566 1.00 69.94 72 LEU A CA 1
ATOM 521 C C . LEU A 1 72 ? 12.302 1.249 -12.324 1.00 69.94 72 LEU A C 1
ATOM 523 O O . LEU A 1 72 ? 13.013 1.814 -13.152 1.00 69.94 72 LEU A O 1
ATOM 527 N N . ARG A 1 73 ? 12.796 0.726 -11.195 1.00 71.06 73 ARG A N 1
ATOM 528 C CA . ARG A 1 73 ? 14.200 0.846 -10.771 1.00 71.06 73 ARG A CA 1
ATOM 529 C C . ARG A 1 73 ? 14.686 -0.422 -10.050 1.00 71.06 73 ARG A C 1
ATOM 531 O O . ARG A 1 73 ? 15.021 -0.359 -8.864 1.00 71.06 73 ARG A O 1
ATOM 538 N N . PRO A 1 74 ? 14.772 -1.571 -10.747 1.00 66.75 74 PRO A N 1
ATOM 539 C CA . PRO A 1 74 ? 15.050 -2.874 -10.131 1.00 66.75 74 PRO A CA 1
ATOM 540 C C . PRO A 1 74 ? 16.391 -2.961 -9.372 1.00 66.75 74 PRO A C 1
ATOM 542 O O . PRO A 1 74 ? 16.573 -3.874 -8.573 1.00 66.75 74 PRO A O 1
ATOM 545 N N . GLY A 1 75 ? 17.314 -2.012 -9.571 1.00 70.12 75 GLY A N 1
ATOM 546 C CA . GLY A 1 75 ? 18.587 -1.920 -8.843 1.00 70.12 75 GLY A CA 1
ATOM 547 C C . GLY A 1 75 ? 18.602 -0.970 -7.636 1.00 70.12 75 GLY A C 1
ATOM 548 O O . GLY A 1 75 ? 19.570 -0.974 -6.885 1.00 70.12 75 GLY A O 1
ATOM 549 N N . GLU A 1 76 ? 17.558 -0.164 -7.418 1.00 75.62 76 GLU A N 1
ATOM 550 C CA . GLU A 1 76 ? 17.506 0.835 -6.331 1.00 75.62 76 GLU A CA 1
ATOM 551 C C . GLU A 1 76 ? 16.748 0.333 -5.090 1.00 75.62 76 GLU A C 1
ATOM 553 O O . GLU A 1 76 ? 16.319 1.110 -4.231 1.00 75.62 76 GLU A O 1
ATOM 558 N N . TRP A 1 77 ? 16.563 -0.983 -4.976 1.00 74.25 77 TRP A N 1
ATOM 559 C CA . TRP A 1 77 ? 15.900 -1.580 -3.825 1.00 74.25 77 TRP A CA 1
ATOM 560 C C . TRP A 1 77 ? 16.760 -1.447 -2.563 1.00 74.25 77 TRP A C 1
ATOM 562 O O . TRP A 1 77 ? 17.659 -2.245 -2.303 1.00 74.25 77 TRP A O 1
ATOM 572 N N . SER A 1 78 ? 16.469 -0.431 -1.752 1.00 78.69 78 SER A N 1
ATOM 573 C CA . SER A 1 78 ? 17.129 -0.230 -0.464 1.00 78.69 78 SER A CA 1
ATOM 574 C C . SER A 1 78 ? 16.309 -0.820 0.678 1.00 78.69 78 SER A C 1
ATOM 576 O O . SER A 1 78 ? 15.204 -0.361 0.987 1.00 78.69 78 SER A O 1
ATOM 578 N N . TRP A 1 79 ? 16.906 -1.784 1.382 1.00 77.94 79 TRP A N 1
ATOM 579 C CA . TRP A 1 79 ? 16.371 -2.306 2.638 1.00 77.94 79 TRP A CA 1
ATOM 580 C C . TRP A 1 79 ? 16.191 -1.223 3.704 1.00 77.94 79 TRP A C 1
ATOM 582 O O . TRP A 1 79 ? 15.257 -1.327 4.493 1.00 77.94 79 TRP A O 1
ATOM 592 N N . SER A 1 80 ? 17.013 -0.164 3.712 1.00 77.12 80 SER A N 1
ATOM 593 C CA . SER A 1 80 ? 16.849 0.932 4.679 1.00 77.12 80 SER A CA 1
ATOM 594 C C . SER A 1 80 ? 15.614 1.790 4.381 1.00 77.12 80 SER A C 1
ATOM 596 O O . SER A 1 80 ? 14.911 2.214 5.296 1.00 77.12 80 SER A O 1
ATOM 598 N N . ALA A 1 81 ? 15.293 1.996 3.099 1.00 71.88 81 ALA A N 1
ATOM 599 C CA . ALA A 1 81 ? 14.094 2.723 2.686 1.00 71.88 81 ALA A CA 1
ATOM 600 C C . ALA A 1 81 ? 12.815 1.910 2.948 1.00 71.88 81 ALA A C 1
ATOM 602 O O . ALA A 1 81 ? 11.759 2.483 3.232 1.00 71.88 81 ALA A O 1
ATOM 603 N N . LEU A 1 82 ? 12.903 0.579 2.857 1.00 78.38 82 LEU A N 1
ATOM 604 C CA . LEU A 1 82 ? 11.794 -0.324 3.152 1.00 78.38 82 LEU A CA 1
ATOM 605 C C . LEU A 1 82 ? 11.577 -0.487 4.663 1.00 78.38 82 LEU A C 1
ATOM 607 O O . LEU A 1 82 ? 10.436 -0.448 5.118 1.00 78.38 82 LEU A O 1
ATOM 611 N N . SER A 1 83 ? 12.651 -0.629 5.446 1.00 79.81 83 SER A N 1
ATOM 612 C CA . SER A 1 83 ? 12.564 -0.867 6.889 1.00 79.81 83 SER A CA 1
ATOM 613 C C . SER A 1 83 ? 11.877 0.285 7.612 1.00 79.81 83 SER A C 1
ATOM 615 O O . SER A 1 83 ? 10.985 0.037 8.413 1.00 79.81 83 SER A O 1
ATOM 617 N N . TRP A 1 84 ? 12.183 1.538 7.264 1.00 80.19 84 TRP A N 1
ATOM 618 C CA . TRP A 1 84 ? 11.506 2.702 7.846 1.00 80.19 84 TRP A CA 1
ATOM 619 C C . TRP A 1 84 ? 9.994 2.707 7.576 1.00 80.19 84 TRP A C 1
ATOM 621 O O . TRP A 1 84 ? 9.194 2.953 8.480 1.00 80.19 84 TRP A O 1
ATOM 631 N N . LYS A 1 85 ? 9.591 2.373 6.344 1.00 82.75 85 LYS A N 1
ATOM 632 C CA . LYS A 1 85 ? 8.177 2.255 5.960 1.00 82.75 85 LYS A CA 1
ATOM 633 C C . LYS A 1 85 ? 7.482 1.123 6.720 1.00 82.75 85 LYS A C 1
ATOM 635 O O . LYS A 1 85 ? 6.358 1.294 7.180 1.00 82.75 85 LYS A O 1
ATOM 640 N N . LEU A 1 86 ? 8.150 -0.016 6.897 1.00 84.44 86 LEU A N 1
ATOM 641 C CA . LEU A 1 86 ? 7.618 -1.139 7.673 1.00 84.44 86 LEU A CA 1
ATOM 642 C C . LEU A 1 86 ? 7.519 -0.812 9.169 1.00 84.44 86 LEU A C 1
ATOM 644 O O . LEU A 1 86 ? 6.525 -1.166 9.796 1.00 84.44 86 LEU A O 1
ATOM 648 N N . THR A 1 87 ? 8.483 -0.079 9.729 1.00 85.75 87 THR A N 1
ATOM 649 C CA . THR A 1 87 ? 8.444 0.393 11.122 1.00 85.75 87 THR A CA 1
ATOM 650 C C . THR A 1 87 ? 7.261 1.329 11.359 1.00 85.75 87 THR A C 1
ATOM 652 O O . THR A 1 87 ? 6.523 1.153 12.327 1.00 85.75 87 THR A O 1
ATOM 655 N N . LEU A 1 88 ? 7.025 2.285 10.455 1.00 85.69 88 LEU A N 1
ATOM 656 C CA . LEU A 1 88 ? 5.856 3.171 10.504 1.00 85.69 88 LEU A CA 1
ATOM 657 C C . LEU A 1 88 ? 4.536 2.402 10.386 1.00 85.69 88 LEU A C 1
ATOM 659 O O . LEU A 1 88 ? 3.591 2.692 11.118 1.00 85.69 88 LEU A O 1
ATOM 663 N N . LEU A 1 89 ? 4.475 1.396 9.509 1.00 85.62 89 LEU A N 1
ATOM 664 C CA . LEU A 1 89 ? 3.306 0.524 9.400 1.00 85.62 89 LEU A CA 1
ATOM 665 C C . LEU A 1 89 ? 3.073 -0.247 10.707 1.00 85.62 89 LEU A C 1
ATOM 667 O O . LEU A 1 89 ? 1.946 -0.294 11.195 1.00 85.62 89 LEU A O 1
ATOM 671 N N . GLY A 1 90 ? 4.133 -0.796 11.303 1.00 83.75 90 GLY A N 1
ATOM 672 C CA . GLY A 1 90 ? 4.076 -1.470 12.599 1.00 83.75 90 GLY A CA 1
ATOM 673 C C . GLY A 1 90 ? 3.574 -0.549 13.712 1.00 83.75 90 GLY A C 1
ATOM 674 O O . GLY A 1 90 ? 2.704 -0.945 14.483 1.00 83.75 90 GLY A O 1
ATOM 675 N N . ALA A 1 91 ? 4.042 0.702 13.749 1.00 84.75 91 ALA A N 1
ATOM 676 C CA . ALA A 1 91 ? 3.578 1.706 14.704 1.00 84.75 91 ALA A CA 1
ATOM 677 C C . ALA A 1 91 ? 2.086 2.043 14.525 1.00 84.75 91 ALA A C 1
ATOM 679 O O . ALA A 1 91 ? 1.361 2.161 15.511 1.00 84.75 91 ALA A O 1
ATOM 680 N N . LEU A 1 92 ? 1.604 2.142 13.281 1.00 84.94 92 LEU A N 1
ATOM 681 C CA . LEU A 1 92 ? 0.185 2.377 12.986 1.00 84.94 92 LEU A CA 1
ATOM 682 C C . LEU A 1 92 ? -0.698 1.192 13.408 1.00 84.94 92 LEU A C 1
ATOM 684 O O . LEU A 1 92 ? -1.756 1.388 14.014 1.00 84.94 92 LEU A O 1
ATOM 688 N N . VAL A 1 93 ? -0.252 -0.038 13.136 1.00 86.19 93 VAL A N 1
ATOM 689 C CA . VAL A 1 93 ? -0.958 -1.257 13.562 1.00 86.19 93 VAL A CA 1
ATOM 690 C C . VAL A 1 93 ? -0.986 -1.354 15.085 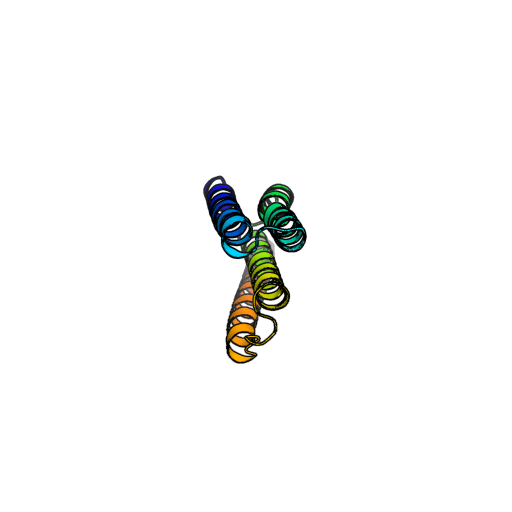1.00 86.19 93 VAL A C 1
ATOM 692 O O . VAL A 1 93 ? -2.042 -1.623 15.659 1.00 86.19 93 VAL A O 1
ATOM 695 N N . LEU A 1 94 ? 0.139 -1.073 15.747 1.00 87.00 94 LEU A N 1
ATOM 696 C CA . LEU A 1 94 ? 0.227 -1.059 17.204 1.00 87.00 94 LEU A CA 1
ATOM 697 C C . LEU A 1 94 ? -0.701 0.001 17.808 1.00 87.00 94 LEU A C 1
ATOM 699 O O . LEU A 1 94 ? -1.457 -0.313 18.723 1.00 87.00 94 LEU A O 1
ATOM 703 N N . GLY A 1 95 ? -0.716 1.218 17.256 1.00 81.25 95 GLY A N 1
ATOM 704 C CA . GLY A 1 95 ? -1.635 2.279 17.677 1.00 81.25 95 GLY A CA 1
ATOM 705 C C . GLY A 1 95 ? -3.103 1.863 17.548 1.00 81.25 95 GLY A C 1
ATOM 706 O O . GLY A 1 95 ? -3.882 2.047 18.480 1.00 81.25 95 GLY A O 1
ATOM 707 N N . THR A 1 96 ? -3.458 1.196 16.446 1.00 81.44 96 THR A N 1
ATOM 708 C CA . THR A 1 96 ? -4.813 0.656 16.230 1.00 81.44 96 THR A CA 1
ATOM 709 C C . THR A 1 96 ? -5.173 -0.426 17.254 1.00 81.44 96 THR A C 1
ATOM 711 O O . THR A 1 96 ? -6.305 -0.486 17.735 1.00 81.44 96 THR A O 1
ATOM 714 N N . ALA A 1 97 ? -4.222 -1.296 17.601 1.00 83.50 97 ALA A N 1
ATOM 715 C CA . ALA A 1 97 ? -4.427 -2.332 18.609 1.00 83.50 97 ALA A CA 1
ATOM 716 C C . ALA A 1 97 ? -4.593 -1.736 20.017 1.00 83.50 97 ALA A C 1
ATOM 718 O O . ALA A 1 97 ? -5.456 -2.187 20.772 1.00 83.50 97 ALA A O 1
ATOM 719 N N . MET A 1 98 ? -3.810 -0.706 20.357 1.00 85.12 98 MET A N 1
ATOM 720 C CA . MET A 1 98 ? -3.899 -0.017 21.647 1.00 85.12 98 MET A CA 1
ATOM 721 C C . MET A 1 98 ? -5.226 0.721 21.824 1.00 85.12 98 MET A C 1
ATOM 723 O O . MET A 1 98 ? -5.819 0.635 22.896 1.00 85.12 98 MET A O 1
ATOM 727 N N . GLU A 1 99 ? -5.722 1.392 20.785 1.00 80.94 99 GLU A N 1
ATOM 728 C CA . GLU A 1 99 ? -7.019 2.075 20.832 1.00 80.94 99 GLU A CA 1
ATOM 729 C C . GLU A 1 99 ? -8.164 1.081 21.078 1.00 80.94 99 GLU A C 1
ATOM 731 O O . GLU A 1 99 ? -8.942 1.260 22.014 1.00 80.94 99 GLU A O 1
ATOM 736 N N . ARG A 1 100 ? -8.195 -0.045 20.348 1.00 80.19 100 ARG A N 1
ATOM 737 C CA . ARG A 1 100 ? -9.184 -1.115 20.587 1.00 80.19 100 ARG A CA 1
ATOM 738 C C . ARG A 1 100 ? -9.086 -1.705 21.995 1.00 80.19 100 ARG A C 1
ATOM 740 O O . ARG A 1 100 ? -10.104 -2.005 22.617 1.00 80.19 100 ARG A O 1
ATOM 747 N N . ALA A 1 101 ? -7.866 -1.874 22.508 1.00 82.50 101 ALA A N 1
ATOM 748 C CA . ALA A 1 101 ? -7.638 -2.351 23.869 1.00 82.50 101 ALA A CA 1
ATOM 749 C C . ALA A 1 101 ? -8.043 -1.321 24.941 1.00 82.50 101 ALA A C 1
ATOM 751 O O . ALA A 1 101 ? -8.326 -1.711 26.075 1.00 82.50 101 ALA A O 1
ATOM 752 N N . SER A 1 102 ? -8.059 -0.026 24.608 1.00 82.19 102 SER A N 1
ATOM 753 C CA . SER A 1 102 ? -8.558 1.045 25.474 1.00 82.19 102 SER A CA 1
ATOM 754 C C . SER A 1 102 ? -10.086 1.074 25.490 1.00 82.19 102 SER A C 1
ATOM 756 O O . SER A 1 102 ? -10.678 1.037 26.565 1.00 82.19 102 SER A O 1
ATOM 758 N N . GLU A 1 103 ? -10.728 1.062 24.318 1.00 81.19 103 GLU A N 1
ATOM 759 C CA . GLU A 1 103 ? -12.194 1.059 24.187 1.00 81.19 103 GLU A CA 1
ATOM 760 C C . GLU A 1 103 ? -12.828 -0.140 24.907 1.00 81.19 103 GLU A C 1
ATOM 762 O O . GLU A 1 103 ? -13.795 0.012 25.655 1.00 81.19 103 GLU A O 1
ATOM 767 N N . GLY A 1 104 ? -12.238 -1.332 24.759 1.00 79.56 104 GLY A N 1
ATOM 768 C CA . GLY A 1 104 ? -12.702 -2.536 25.452 1.00 79.56 104 GLY A CA 1
ATOM 769 C C . GLY A 1 104 ? -12.538 -2.490 26.976 1.00 79.56 104 GLY A C 1
ATOM 770 O O . GLY A 1 104 ? -13.231 -3.222 27.681 1.00 79.56 104 GLY A O 1
ATOM 771 N N . ARG A 1 105 ? -11.642 -1.641 27.496 1.00 79.00 105 ARG A N 1
ATOM 772 C CA . ARG A 1 105 ? -11.418 -1.458 28.939 1.00 79.00 105 ARG A CA 1
ATOM 773 C C . ARG A 1 105 ? -12.438 -0.491 29.530 1.00 79.00 105 ARG A C 1
ATOM 775 O O . ARG A 1 105 ? -13.101 -0.842 30.498 1.00 79.00 105 ARG A O 1
ATOM 782 N N . SER A 1 106 ? -12.648 0.651 28.875 1.00 75.25 106 SER A N 1
ATOM 783 C CA . SER A 1 106 ? -13.675 1.623 29.267 1.00 75.25 106 SER A CA 1
ATOM 784 C C . SER A 1 106 ? -15.086 1.028 29.212 1.00 75.25 106 SER A C 1
ATOM 786 O O . SER A 1 106 ? -15.907 1.300 30.085 1.00 75.25 106 SER A O 1
ATOM 788 N N . ALA A 1 107 ? -15.366 0.157 28.235 1.00 76.81 107 ALA A N 1
ATOM 789 C CA . ALA A 1 107 ? -16.643 -0.552 28.152 1.00 76.81 107 ALA A CA 1
ATOM 790 C C . ALA A 1 107 ? -16.890 -1.512 29.334 1.00 76.81 107 ALA A C 1
ATOM 792 O O . ALA A 1 107 ? -18.044 -1.730 29.693 1.00 76.81 107 ALA A O 1
ATOM 793 N N . ARG A 1 108 ? -15.832 -2.068 29.946 1.00 77.81 108 ARG A N 1
ATOM 794 C CA . ARG A 1 108 ? -15.931 -2.933 31.136 1.00 77.81 108 ARG A CA 1
ATOM 795 C C . ARG A 1 108 ? -16.101 -2.132 32.425 1.00 77.81 108 ARG A C 1
ATOM 797 O O . ARG A 1 108 ? -16.969 -2.477 33.211 1.00 77.81 108 ARG A O 1
ATOM 804 N N . GLU A 1 109 ? -15.354 -1.041 32.600 1.00 81.00 109 GLU A N 1
ATOM 805 C CA . GLU A 1 109 ? -15.523 -0.133 33.753 1.00 81.00 109 GLU A CA 1
ATOM 806 C C . GLU A 1 109 ? -16.921 0.500 33.792 1.00 81.00 109 GLU A C 1
ATOM 808 O O . GLU A 1 109 ? -17.462 0.740 34.861 1.00 81.00 109 GLU A O 1
ATOM 813 N N . SER A 1 110 ? -17.548 0.715 32.633 1.00 75.38 110 SER A N 1
ATOM 814 C CA . SER A 1 110 ? -18.928 1.219 32.548 1.00 75.38 110 SER A CA 1
ATOM 815 C C . SER A 1 110 ? -19.992 0.185 32.958 1.00 75.38 110 SER A C 1
ATOM 817 O O . SER A 1 110 ? -21.173 0.525 33.020 1.00 75.38 110 SER A O 1
ATOM 819 N N . GLN A 1 111 ? -19.607 -1.082 33.150 1.00 77.69 111 GLN A N 1
ATOM 820 C CA . GLN A 1 111 ? -20.502 -2.196 33.486 1.00 77.69 111 GLN A CA 1
ATOM 821 C C . GLN A 1 111 ? -20.319 -2.717 34.920 1.00 77.69 111 GLN A C 1
ATOM 823 O O . GLN A 1 111 ? -21.147 -3.516 35.357 1.00 77.69 111 GLN A O 1
ATOM 828 N N . GLU A 1 112 ? -19.289 -2.280 35.652 1.00 66.62 112 GLU A N 1
ATOM 829 C CA . GLU A 1 112 ? -19.166 -2.539 37.091 1.00 66.62 112 GLU A CA 1
ATOM 830 C C . GLU A 1 112 ? -19.858 -1.400 37.873 1.00 66.62 112 GLU A C 1
ATOM 832 O O . GLU A 1 112 ? -19.441 -0.248 37.741 1.00 66.62 112 GLU A O 1
ATOM 837 N N . PRO A 1 113 ? -20.956 -1.684 38.606 1.00 61.53 113 PRO A N 1
ATOM 838 C CA . PRO A 1 113 ? -21.695 -0.699 39.400 1.00 61.53 113 PRO A CA 1
ATOM 839 C C . PRO A 1 113 ? -21.008 -0.320 40.719 1.00 61.53 113 PRO A C 1
ATOM 841 O O . PRO A 1 113 ? -20.276 -1.164 41.286 1.00 61.53 113 PRO A O 1
#

Organism: NCBI:txid161890

Sequence (113 aa):
MAVGLTLTTVVFLSGSYRALTEQGGPAAVALVAATALLPLAAWLLRGLSRWPYICALYAGYVALAGLHTLVLRPGEWSWSALSWKLTLLGALVLGTAMERASEGRSARESQEP

Foldseek 3Di:
DVVQLVVLVVQLVVQLVCLCVPPPDPLSVVLSVLSVVLSVLLVVCVPPPPLVSVLVNLVSVLVSVVSCCCSVPVPPDDPVVSVVSVVVSVVSVVVVVVVVVVVVVVVVVVVDD